Protein AF-T5ALT8-F1 (afdb_monomer)

Secondary structure (DSSP, 8-state):
-HHHHHHHHHHHHHHT--SSHHHHHHHHHHHHHHH--HHHHHHGGGGGGS-HHHHHHIIIIIHHHHHHHHHHS--GGG--HHHHTTS-HHHHHHHHT-PPPPPHHHHHHHHHHHHHHHHHHHHHHHHHHS--

Solvent-accessible surface area (backbone atoms only — not comparable to full-atom values): 7404 Å² total; per-residue (Å²): 113,64,68,61,64,72,43,47,65,55,49,31,66,72,44,62,45,54,98,43,76,70,31,47,35,36,47,26,42,23,49,19,44,41,68,64,46,64,69,32,51,60,51,34,60,56,50,80,73,51,53,75,67,57,39,50,46,37,66,74,48,36,46,59,49,14,44,55,32,17,67,65,20,58,60,71,86,77,58,64,62,84,81,45,73,87,53,63,65,68,60,52,25,63,77,34,48,46,75,69,66,84,53,65,67,58,51,54,49,50,55,51,52,53,49,50,54,52,56,53,48,53,53,50,54,54,55,56,62,76,77,110

pLDDT: mean 88.29, std 7.54, range [50.91, 95.44]

Sequence (132 aa):
MQRYRESHDFFHALTGLPVVREGEVALKAFEFANTLIPMTGLSMLAVTTLKPQERRRFWSIYLPWALRNGARGRDVINVFWEEQLERDVDDLRAELGIERPPDLRDIRKREREERKRRDEGKRRDEAGTQVA

Organism: Ophiocordyceps sinensis (strain Co18 / CGMCC 3.14243) (NCBI:txid911162)

InterPro domains:
  IPR007715 Ubiquinone biosynthesis protein Coq4 [PF05019] (1-102)
  IPR007715 Ubiquinone biosynthesis protein Coq4 [PTHR12922] (1-107)

Foldseek 3Di:
DVLCVVCLVVLCVLQVQDPDLLSLLLSLLLLCLQPVDVVSVVSNVCLVVDDPVSNVCCVPFRNVLSNVLNPPFHRSSPDPVVVCVPPDSVVVCVVRVHDHTPNPVVVVVVVVVVVVVVVVVVVVVVVVVVVD

Structure (mmCIF, N/CA/C/O backbone):
data_AF-T5ALT8-F1
#
_entry.id   AF-T5ALT8-F1
#
loop_
_atom_site.group_PDB
_atom_site.id
_atom_site.type_symbol
_atom_site.label_atom_id
_atom_site.label_alt_id
_atom_site.label_comp_id
_atom_site.label_asym_id
_atom_site.label_entity_id
_atom_site.label_seq_id
_atom_site.pdbx_PDB_ins_code
_atom_site.Cartn_x
_atom_site.Cartn_y
_atom_site.Cartn_z
_atom_site.occupancy
_atom_site.B_iso_or_equiv
_atom_site.auth_seq_id
_atom_site.auth_comp_id
_atom_site.auth_asym_id
_atom_site.auth_atom_id
_atom_site.pdbx_PDB_model_num
ATOM 1 N N . MET A 1 1 ? 16.760 8.121 -4.418 1.00 65.12 1 MET A N 1
ATOM 2 C CA . MET A 1 1 ? 15.674 8.544 -3.497 1.00 65.12 1 MET A CA 1
ATOM 3 C C . MET A 1 1 ? 14.655 9.499 -4.113 1.00 65.12 1 MET A C 1
ATOM 5 O O . MET A 1 1 ? 13.535 9.511 -3.627 1.00 65.12 1 MET A O 1
ATOM 9 N N . GLN A 1 2 ? 14.994 10.319 -5.116 1.00 83.19 2 GLN A N 1
ATOM 10 C CA . GLN A 1 2 ? 14.024 11.229 -5.747 1.00 83.19 2 GLN A CA 1
ATOM 11 C C . GLN A 1 2 ? 12.896 10.471 -6.467 1.00 83.19 2 GLN A C 1
ATOM 13 O O . GLN A 1 2 ? 11.754 10.593 -6.048 1.00 83.19 2 GLN A O 1
ATOM 18 N N . ARG A 1 3 ? 13.238 9.555 -7.386 1.00 84.06 3 ARG A N 1
ATOM 19 C CA . ARG A 1 3 ? 12.265 8.699 -8.093 1.00 84.06 3 ARG A CA 1
ATOM 20 C C . ARG A 1 3 ? 11.290 7.979 -7.159 1.00 84.06 3 ARG A C 1
ATOM 22 O O . ARG A 1 3 ? 10.092 8.024 -7.376 1.00 84.06 3 ARG A O 1
ATOM 29 N N . TYR A 1 4 ? 11.794 7.361 -6.088 1.00 83.12 4 TYR A N 1
ATOM 30 C CA . TYR A 1 4 ? 10.951 6.707 -5.080 1.00 83.12 4 TYR A CA 1
ATOM 31 C C . TYR A 1 4 ? 9.961 7.683 -4.420 1.00 83.12 4 TYR A C 1
ATOM 33 O O . TYR A 1 4 ? 8.792 7.353 -4.277 1.00 83.12 4 TYR A O 1
ATOM 41 N N . ARG A 1 5 ? 10.413 8.889 -4.048 1.00 83.19 5 ARG A N 1
ATOM 42 C CA . ARG A 1 5 ? 9.547 9.914 -3.443 1.00 83.19 5 ARG A CA 1
ATOM 43 C C . ARG A 1 5 ? 8.485 10.417 -4.417 1.00 83.19 5 ARG A C 1
ATOM 45 O O . ARG A 1 5 ? 7.345 10.567 -4.014 1.00 83.19 5 ARG A O 1
ATOM 52 N N . GLU A 1 6 ? 8.855 10.634 -5.674 1.00 87.12 6 GLU A N 1
ATOM 53 C CA . GLU A 1 6 ? 7.938 11.080 -6.731 1.00 87.12 6 GLU A CA 1
ATOM 54 C C . GLU A 1 6 ? 6.959 9.973 -7.151 1.00 87.12 6 GLU A C 1
ATOM 56 O O . GLU A 1 6 ? 5.831 10.262 -7.529 1.00 87.12 6 GLU A O 1
ATOM 61 N N . SER A 1 7 ? 7.364 8.702 -7.043 1.00 89.12 7 SER A N 1
ATOM 62 C CA . SER A 1 7 ? 6.529 7.557 -7.434 1.00 89.12 7 SER A CA 1
ATOM 63 C C . SER A 1 7 ? 5.612 7.040 -6.326 1.00 89.12 7 SER A C 1
ATOM 65 O O . SER A 1 7 ? 4.711 6.251 -6.595 1.00 89.12 7 SER A O 1
ATOM 67 N N . HIS A 1 8 ? 5.833 7.463 -5.080 1.00 88.94 8 HIS A N 1
ATOM 68 C CA . HIS A 1 8 ? 5.107 6.954 -3.917 1.00 88.94 8 HIS A CA 1
ATOM 69 C C . HIS A 1 8 ? 3.586 7.125 -4.051 1.00 88.94 8 HIS A C 1
ATOM 71 O O . HIS A 1 8 ? 2.826 6.185 -3.809 1.00 88.94 8 HIS A O 1
ATOM 77 N N . ASP A 1 9 ? 3.148 8.292 -4.524 1.00 90.12 9 ASP A N 1
ATOM 78 C CA . ASP A 1 9 ? 1.727 8.588 -4.718 1.00 90.12 9 ASP A CA 1
ATOM 79 C C . ASP A 1 9 ? 1.102 7.710 -5.817 1.00 90.12 9 ASP A C 1
ATOM 81 O O . ASP A 1 9 ? -0.055 7.294 -5.705 1.00 90.12 9 ASP A O 1
ATOM 85 N N . PHE A 1 10 ? 1.874 7.324 -6.840 1.00 92.88 10 PHE A N 1
ATOM 86 C CA . PHE A 1 10 ? 1.408 6.363 -7.842 1.00 92.88 10 PHE A CA 1
ATOM 87 C C . PHE A 1 10 ? 1.206 4.972 -7.246 1.00 92.88 10 PHE A C 1
ATOM 89 O O . PHE A 1 10 ? 0.277 4.269 -7.642 1.00 92.88 10 PHE A O 1
ATOM 96 N N . PHE A 1 11 ? 1.995 4.574 -6.247 1.00 93.06 11 PHE A N 1
ATOM 97 C CA . PHE A 1 11 ? 1.791 3.286 -5.585 1.00 93.06 11 PHE A CA 1
ATOM 98 C C . PHE A 1 11 ? 0.491 3.263 -4.771 1.00 93.06 11 PHE A C 1
ATOM 100 O O . PHE A 1 11 ? -0.178 2.227 -4.722 1.00 93.06 11 PHE A O 1
ATOM 107 N N . HIS A 1 12 ? 0.073 4.395 -4.195 1.00 93.38 12 HIS A N 1
ATOM 108 C CA . HIS A 1 12 ? -1.260 4.520 -3.599 1.00 93.38 12 HIS A CA 1
ATOM 109 C C . HIS A 1 12 ? -2.367 4.312 -4.638 1.00 93.38 12 HIS A C 1
ATOM 111 O O . HIS A 1 12 ? -3.299 3.546 -4.389 1.00 93.38 12 HIS A O 1
ATOM 117 N N . ALA A 1 13 ? -2.255 4.929 -5.817 1.00 92.06 13 ALA A N 1
ATOM 118 C CA . ALA A 1 13 ? -3.227 4.753 -6.899 1.00 92.06 13 ALA A CA 1
ATOM 119 C C . ALA A 1 13 ? -3.250 3.306 -7.432 1.00 92.06 13 ALA A C 1
ATOM 121 O O . ALA A 1 13 ? -4.316 2.708 -7.615 1.00 92.06 13 ALA A O 1
ATOM 122 N N . LEU A 1 14 ? -2.072 2.707 -7.607 1.00 93.00 14 LEU A N 1
ATOM 123 C CA . LEU A 1 14 ? -1.908 1.332 -8.065 1.00 93.00 14 LEU A CA 1
ATOM 124 C C . LEU A 1 14 ? -2.516 0.339 -7.075 1.00 93.00 14 LEU A C 1
ATOM 126 O O . LEU A 1 14 ? -3.288 -0.528 -7.466 1.00 93.00 14 LEU A O 1
ATOM 130 N N . THR A 1 15 ? -2.221 0.471 -5.786 1.00 92.44 15 THR A N 1
ATOM 131 C CA . THR A 1 15 ? -2.691 -0.475 -4.762 1.00 92.44 15 THR A CA 1
ATOM 132 C C . THR A 1 15 ? -4.107 -0.172 -4.275 1.00 92.44 15 THR A C 1
ATOM 134 O O . THR A 1 15 ? -4.759 -1.046 -3.715 1.00 92.44 15 THR A O 1
ATOM 137 N N . GLY A 1 16 ? -4.610 1.047 -4.486 1.00 90.94 16 GLY A N 1
ATOM 138 C CA . GLY A 1 16 ? -5.894 1.507 -3.955 1.00 90.94 16 GLY A CA 1
ATOM 139 C C . GLY A 1 16 ? -5.878 1.783 -2.447 1.00 90.94 16 GLY A C 1
ATOM 140 O O . GLY A 1 16 ? -6.934 1.995 -1.849 1.00 90.94 16 GLY A O 1
ATOM 141 N N . LEU A 1 17 ? -4.705 1.777 -1.805 1.00 92.44 17 LEU A N 1
ATOM 142 C CA . LEU A 1 17 ? -4.589 2.057 -0.377 1.00 92.44 17 LEU A CA 1
ATOM 143 C C . LEU A 1 17 ? -4.767 3.564 -0.107 1.00 92.44 17 LEU A C 1
ATOM 145 O O . LEU A 1 17 ? -4.072 4.379 -0.710 1.00 92.44 17 LEU A O 1
ATOM 149 N N . PRO A 1 18 ? -5.650 3.974 0.821 1.00 89.75 18 PRO A N 1
ATOM 150 C CA . PRO A 1 18 ? -5.829 5.379 1.171 1.00 89.75 18 PRO A CA 1
ATOM 151 C C . PRO A 1 18 ? -4.626 5.974 1.918 1.00 89.75 18 PRO A C 1
ATOM 153 O O . PRO A 1 18 ? -3.994 5.301 2.731 1.00 89.75 18 PRO A O 1
ATOM 156 N N . VAL A 1 19 ? -4.424 7.282 1.740 1.00 89.81 19 VAL A N 1
ATOM 157 C CA . VAL A 1 19 ? -3.430 8.128 2.435 1.00 89.81 19 VAL A CA 1
ATOM 158 C C . VAL A 1 19 ? -3.878 8.420 3.880 1.00 89.81 19 VAL A C 1
ATOM 160 O O . VAL A 1 19 ? -4.217 9.534 4.273 1.00 89.81 19 VAL A O 1
ATOM 163 N N . VAL A 1 20 ? -4.005 7.362 4.679 1.00 90.38 20 VAL A N 1
ATOM 164 C CA . VAL A 1 20 ? -4.275 7.398 6.126 1.00 90.38 20 VAL A CA 1
ATOM 165 C C . VAL A 1 20 ? -3.263 6.497 6.813 1.00 90.38 20 VAL A C 1
ATOM 167 O O . VAL A 1 20 ? -2.792 5.552 6.196 1.00 90.38 20 VAL A O 1
ATOM 170 N N . ARG A 1 21 ? -2.985 6.696 8.109 1.00 89.94 21 ARG A N 1
ATOM 171 C CA . ARG A 1 21 ? -1.935 5.934 8.820 1.00 89.94 21 ARG A CA 1
ATOM 172 C C . ARG A 1 21 ? -1.955 4.421 8.579 1.00 89.94 21 ARG A C 1
ATOM 174 O O . ARG A 1 21 ? -0.908 3.825 8.392 1.00 89.94 21 ARG A O 1
ATOM 181 N N . GLU A 1 22 ? -3.128 3.795 8.596 1.00 91.19 22 GLU A N 1
ATOM 182 C CA . GLU A 1 22 ? -3.248 2.355 8.337 1.00 91.19 22 GLU A CA 1
ATOM 183 C C . GLU A 1 22 ? -2.855 1.979 6.897 1.00 91.19 22 GLU A C 1
ATOM 185 O O . GLU A 1 22 ? -2.139 1.001 6.699 1.00 91.19 22 GLU A O 1
ATOM 190 N N . GLY A 1 23 ? -3.281 2.772 5.910 1.00 92.31 23 GLY A N 1
ATOM 191 C CA . GLY A 1 23 ? -2.943 2.570 4.501 1.00 92.31 23 GLY A CA 1
ATOM 192 C C . GLY A 1 23 ? -1.483 2.897 4.188 1.00 92.31 23 GLY A C 1
ATOM 193 O O . GLY A 1 23 ? -0.855 2.154 3.449 1.00 92.31 23 GLY A O 1
ATOM 194 N N . GLU A 1 24 ? -0.917 3.921 4.827 1.00 94.25 24 GLU A N 1
ATOM 195 C CA . GLU A 1 24 ? 0.513 4.254 4.775 1.00 94.25 24 GLU A CA 1
ATOM 196 C C . GLU A 1 24 ? 1.376 3.082 5.242 1.00 94.25 24 GLU A C 1
ATOM 198 O O . GLU A 1 24 ? 2.277 2.635 4.541 1.00 94.25 24 GLU A O 1
ATOM 203 N N . VAL A 1 25 ? 1.072 2.524 6.418 1.00 94.25 25 VAL A N 1
ATOM 204 C CA . VAL A 1 25 ? 1.835 1.398 6.974 1.00 94.25 25 VAL A CA 1
ATOM 205 C C . VAL A 1 25 ? 1.684 0.147 6.099 1.00 94.25 25 VAL A C 1
ATOM 207 O O . VAL A 1 25 ? 2.661 -0.573 5.889 1.00 94.25 25 VAL A O 1
ATOM 210 N N . ALA A 1 26 ? 0.490 -0.098 5.549 1.00 94.62 26 ALA A N 1
ATOM 211 C CA . ALA A 1 26 ? 0.258 -1.171 4.581 1.00 94.62 26 ALA A CA 1
ATOM 212 C C . ALA A 1 26 ? 1.055 -0.968 3.282 1.00 94.62 26 ALA A C 1
ATOM 214 O O . ALA A 1 26 ? 1.659 -1.920 2.784 1.00 94.62 26 ALA A O 1
ATOM 215 N N . LEU A 1 27 ? 1.113 0.261 2.764 1.00 94.94 27 LEU A N 1
ATOM 216 C CA . LEU A 1 27 ? 1.867 0.570 1.556 1.00 94.94 27 LEU A CA 1
ATOM 217 C C . LEU A 1 27 ? 3.370 0.416 1.793 1.00 94.94 27 LEU A C 1
ATOM 219 O O . LEU A 1 27 ? 4.038 -0.216 0.985 1.00 94.94 27 LEU A O 1
ATOM 223 N N . LYS A 1 28 ? 3.897 0.880 2.933 1.00 94.94 28 LYS A N 1
ATOM 224 C CA . LYS A 1 28 ? 5.311 0.683 3.308 1.00 94.94 28 LYS A CA 1
ATOM 225 C C . LYS A 1 28 ? 5.691 -0.795 3.365 1.00 94.94 28 LYS A C 1
ATOM 227 O O . LYS A 1 28 ? 6.788 -1.154 2.950 1.00 94.94 28 LYS A O 1
ATOM 232 N N . ALA A 1 29 ? 4.785 -1.656 3.835 1.00 94.94 29 ALA A N 1
ATOM 233 C CA . ALA A 1 29 ? 5.000 -3.100 3.822 1.00 94.94 29 ALA A CA 1
ATOM 234 C C . ALA A 1 29 ? 5.095 -3.658 2.393 1.00 94.94 29 ALA A C 1
ATOM 236 O O . ALA A 1 29 ? 5.958 -4.491 2.122 1.00 94.94 29 ALA A O 1
ATOM 237 N N . PHE A 1 30 ? 4.243 -3.185 1.478 1.00 95.44 30 PHE A N 1
ATOM 238 C CA . PHE A 1 30 ? 4.294 -3.567 0.064 1.00 95.44 30 PHE A CA 1
ATOM 239 C C . PHE A 1 30 ? 5.574 -3.057 -0.612 1.00 95.44 30 PHE A C 1
ATOM 241 O O . PHE A 1 30 ? 6.273 -3.826 -1.265 1.00 95.44 30 PHE A O 1
ATOM 248 N N . GLU A 1 31 ? 5.923 -1.787 -0.398 1.00 93.56 31 GLU A N 1
ATOM 249 C CA . GLU A 1 31 ? 7.143 -1.175 -0.929 1.00 93.56 31 GLU A CA 1
ATOM 250 C C . GLU A 1 31 ? 8.391 -1.914 -0.449 1.00 93.56 31 GLU A C 1
ATOM 252 O O . GLU A 1 31 ? 9.289 -2.178 -1.247 1.00 93.56 31 GLU A O 1
ATOM 257 N N . PHE A 1 32 ? 8.443 -2.284 0.833 1.00 94.38 32 PHE A N 1
ATOM 258 C CA . PHE A 1 32 ? 9.544 -3.070 1.374 1.00 94.38 32 PHE A CA 1
ATOM 259 C C . PHE A 1 32 ? 9.601 -4.456 0.736 1.00 94.38 32 PHE A C 1
ATOM 261 O O . PHE A 1 32 ? 10.670 -4.882 0.314 1.00 94.38 32 PHE A O 1
ATOM 268 N N . ALA A 1 33 ? 8.461 -5.136 0.614 1.00 94.12 33 ALA A N 1
ATOM 269 C CA . ALA A 1 33 ? 8.396 -6.460 0.006 1.00 94.12 33 ALA A CA 1
ATOM 270 C C . ALA A 1 33 ? 8.807 -6.463 -1.477 1.00 94.12 33 ALA A C 1
ATOM 272 O O . ALA A 1 33 ? 9.374 -7.450 -1.931 1.00 94.12 33 ALA A O 1
ATOM 273 N N . ASN A 1 34 ? 8.536 -5.381 -2.214 1.00 93.19 34 ASN A N 1
ATOM 274 C CA . ASN A 1 34 ? 8.853 -5.273 -3.638 1.00 93.19 34 ASN A CA 1
ATOM 275 C C . ASN A 1 34 ? 10.261 -4.725 -3.913 1.00 93.19 34 ASN A C 1
ATOM 277 O O . ASN A 1 34 ? 10.947 -5.203 -4.801 1.00 93.19 34 ASN A O 1
ATOM 281 N N . THR A 1 35 ? 10.712 -3.724 -3.152 1.00 89.81 35 THR A N 1
ATOM 282 C CA . THR A 1 35 ? 11.960 -2.990 -3.449 1.00 89.81 35 THR A CA 1
ATOM 283 C C . THR A 1 35 ? 13.097 -3.271 -2.470 1.00 89.81 35 THR A C 1
ATOM 285 O O . THR A 1 35 ? 14.236 -2.890 -2.730 1.00 89.81 35 THR A O 1
ATOM 288 N N . LEU A 1 36 ? 12.796 -3.878 -1.315 1.00 90.25 36 LEU A N 1
ATOM 289 C CA . LEU A 1 36 ? 13.728 -4.136 -0.209 1.00 90.25 36 LEU A CA 1
ATOM 290 C C . LEU A 1 36 ? 14.460 -2.886 0.318 1.00 90.25 36 LEU A C 1
ATOM 292 O O . LEU A 1 36 ? 15.466 -2.996 1.020 1.00 90.25 36 LEU A O 1
ATOM 296 N N . ILE A 1 37 ? 13.949 -1.680 0.038 1.00 90.31 37 ILE A N 1
ATOM 297 C CA . ILE A 1 37 ? 14.556 -0.428 0.502 1.00 90.31 37 ILE A CA 1
ATOM 298 C C . ILE A 1 37 ? 14.445 -0.345 2.036 1.00 90.31 37 ILE A C 1
ATOM 300 O O . ILE A 1 37 ? 13.327 -0.249 2.555 1.00 90.31 37 ILE A O 1
ATOM 304 N N . PRO A 1 38 ? 15.562 -0.265 2.790 1.00 88.75 38 PRO A N 1
ATOM 305 C CA . PRO A 1 38 ? 15.543 -0.374 4.255 1.00 88.75 38 PRO A CA 1
ATOM 306 C C . PRO A 1 38 ? 14.646 0.643 4.974 1.00 88.75 38 PRO A C 1
ATOM 308 O O . PRO A 1 38 ? 14.020 0.325 5.982 1.00 88.75 38 PRO A O 1
ATOM 311 N N . MET A 1 39 ? 14.539 1.866 4.446 1.00 91.75 39 MET A N 1
ATOM 312 C CA . MET A 1 39 ? 13.715 2.928 5.038 1.00 91.75 39 MET A CA 1
ATOM 313 C C . MET A 1 39 ? 12.224 2.561 5.072 1.00 91.75 39 MET A C 1
ATOM 315 O O . MET A 1 39 ? 11.528 2.869 6.042 1.00 91.75 39 MET A O 1
ATOM 319 N N . THR A 1 40 ? 11.739 1.859 4.047 1.00 89.69 40 THR A N 1
ATOM 320 C CA . THR A 1 40 ? 10.339 1.418 3.980 1.00 89.69 40 THR A CA 1
ATOM 321 C C . THR A 1 40 ? 10.049 0.356 5.040 1.00 89.69 40 THR A C 1
ATOM 323 O O . THR A 1 40 ? 9.059 0.474 5.759 1.00 89.69 40 THR A O 1
ATOM 326 N N . GLY A 1 41 ? 10.984 -0.577 5.254 1.00 89.62 41 GLY A N 1
ATOM 327 C CA . GLY A 1 41 ? 10.920 -1.560 6.337 1.00 89.62 41 GLY A CA 1
ATOM 328 C C . GLY A 1 41 ? 10.939 -0.915 7.726 1.00 89.62 41 GLY A C 1
ATOM 329 O O . GLY A 1 41 ? 10.097 -1.227 8.564 1.00 89.62 41 GLY A O 1
ATOM 330 N N . LEU A 1 42 ? 11.828 0.056 7.966 1.00 91.62 42 LEU A N 1
ATOM 331 C CA . LEU A 1 42 ? 11.856 0.803 9.233 1.00 91.62 42 LEU A CA 1
ATOM 332 C C . LEU A 1 42 ? 10.547 1.564 9.486 1.00 91.62 42 LEU A C 1
ATOM 334 O O . LEU A 1 42 ? 10.068 1.620 10.618 1.00 91.62 42 LEU A O 1
ATOM 338 N N . SER A 1 43 ? 9.927 2.098 8.433 1.00 90.81 43 SER A N 1
ATOM 339 C CA . SER A 1 43 ? 8.647 2.808 8.528 1.00 90.81 43 SER A CA 1
ATOM 340 C C . SER A 1 43 ? 7.491 1.897 8.960 1.00 90.81 43 SER A C 1
ATOM 342 O O . SER A 1 43 ? 6.537 2.376 9.574 1.00 90.81 43 SER A O 1
ATOM 344 N N . MET A 1 44 ? 7.579 0.579 8.733 1.00 92.25 44 MET A N 1
ATOM 345 C CA . MET A 1 44 ? 6.569 -0.379 9.206 1.00 92.25 44 MET A CA 1
ATOM 346 C C . MET A 1 44 ? 6.458 -0.417 10.736 1.00 92.25 44 MET A C 1
ATOM 348 O O . MET A 1 44 ? 5.403 -0.779 11.256 1.00 92.25 44 MET A O 1
ATOM 352 N N . LEU A 1 45 ? 7.486 0.016 11.480 1.00 91.75 45 LEU A N 1
ATOM 353 C CA . LEU A 1 45 ? 7.422 0.132 12.943 1.00 91.75 45 LEU A CA 1
ATOM 354 C C . LEU A 1 45 ? 6.292 1.062 13.410 1.00 91.75 45 LEU A C 1
ATOM 356 O O . LEU A 1 45 ? 5.791 0.901 14.526 1.00 91.75 45 LEU A O 1
ATOM 360 N N . ALA A 1 46 ? 5.807 1.963 12.549 1.00 91.81 46 ALA A N 1
ATOM 361 C CA . ALA A 1 46 ? 4.630 2.784 12.816 1.00 91.81 46 ALA A CA 1
ATOM 362 C C . ALA A 1 46 ? 3.344 1.963 13.048 1.00 91.81 46 ALA A C 1
ATOM 364 O O . ALA A 1 46 ? 2.397 2.492 13.637 1.00 91.81 46 ALA A O 1
ATOM 365 N N . VAL A 1 47 ? 3.315 0.660 12.719 1.00 91.62 47 VAL A N 1
ATOM 366 C CA . VAL A 1 47 ? 2.244 -0.270 13.127 1.00 91.62 47 VAL A CA 1
ATOM 367 C C . VAL A 1 47 ? 2.011 -0.244 14.645 1.00 91.62 47 VAL A C 1
ATOM 369 O O . VAL A 1 47 ? 0.877 -0.350 15.112 1.00 91.62 47 VAL A O 1
ATOM 372 N N . THR A 1 48 ? 3.067 -0.010 15.432 1.00 91.00 48 THR A N 1
ATOM 373 C CA . THR A 1 48 ? 3.013 0.105 16.900 1.00 91.00 48 THR A CA 1
ATOM 374 C C . THR A 1 48 ? 2.293 1.359 17.393 1.00 91.00 48 THR A C 1
ATOM 376 O O . THR A 1 48 ? 2.029 1.475 18.588 1.00 91.00 48 THR A O 1
ATOM 379 N N . THR A 1 49 ? 1.924 2.276 16.497 1.00 90.94 49 THR A N 1
ATOM 380 C CA . THR A 1 49 ? 1.168 3.498 16.810 1.00 90.94 49 THR A CA 1
ATOM 381 C C . THR A 1 49 ? -0.304 3.416 16.391 1.00 90.94 49 THR A C 1
ATOM 383 O O . THR A 1 49 ? -1.099 4.277 16.764 1.00 90.94 49 THR A O 1
ATOM 386 N N . LEU A 1 50 ? -0.697 2.370 15.651 1.00 91.44 50 LEU A N 1
ATOM 387 C CA . LEU A 1 50 ? -2.072 2.166 15.182 1.00 91.44 50 LEU A CA 1
ATOM 388 C C . LEU A 1 50 ? -3.012 1.751 16.323 1.00 91.44 50 LEU A C 1
ATOM 390 O O . LEU A 1 50 ? -2.564 1.238 17.354 1.00 91.44 50 LEU A O 1
ATOM 394 N N . LYS A 1 51 ? -4.327 1.912 16.140 1.00 91.25 51 LYS A N 1
ATOM 395 C CA . LYS A 1 51 ? -5.327 1.396 17.091 1.00 91.25 51 LYS A CA 1
ATOM 396 C C . LYS A 1 51 ? -5.322 -0.141 17.104 1.00 91.25 51 LYS A C 1
ATOM 398 O O . LYS A 1 51 ? -4.994 -0.751 16.089 1.00 91.25 51 LYS A O 1
ATOM 403 N N . PRO A 1 52 ? -5.755 -0.805 18.194 1.00 90.88 52 PRO A N 1
ATOM 404 C CA . PRO A 1 52 ? -5.762 -2.271 18.266 1.00 90.88 52 PRO A CA 1
ATOM 405 C C . PRO A 1 52 ? -6.502 -2.963 17.109 1.00 90.88 52 PRO A C 1
ATOM 407 O O . PRO A 1 52 ? -6.045 -3.993 16.623 1.00 90.88 52 PRO A O 1
ATOM 410 N N . GLN A 1 53 ? -7.614 -2.388 16.637 1.00 89.06 53 GLN A N 1
ATOM 411 C CA . GLN A 1 53 ? -8.369 -2.906 15.487 1.00 89.06 53 GLN A CA 1
ATOM 412 C C . GLN A 1 53 ? -7.586 -2.773 14.170 1.00 89.06 53 GLN A C 1
ATOM 414 O O . GLN A 1 53 ? -7.466 -3.744 13.429 1.00 89.06 53 GLN A O 1
ATOM 419 N N . GLU A 1 54 ? -6.988 -1.605 13.923 1.00 90.94 54 GLU A N 1
ATOM 420 C CA . GLU A 1 54 ? -6.150 -1.334 12.744 1.00 90.94 54 GLU A CA 1
ATOM 421 C C . GLU A 1 54 ? -4.917 -2.253 12.722 1.00 90.94 54 GLU A C 1
ATOM 423 O O . GLU A 1 54 ? -4.590 -2.827 11.688 1.00 90.94 54 GLU A O 1
ATOM 428 N N . ARG A 1 55 ? -4.274 -2.486 13.878 1.00 92.44 55 ARG A N 1
ATOM 429 C CA . ARG A 1 55 ? -3.162 -3.448 13.992 1.00 92.44 55 ARG A CA 1
ATOM 430 C C . ARG A 1 55 ? -3.589 -4.858 13.622 1.00 92.44 55 ARG A C 1
ATOM 432 O O . ARG A 1 55 ? -2.869 -5.528 12.892 1.00 92.44 55 ARG A O 1
ATOM 439 N N . ARG A 1 56 ? -4.741 -5.322 14.120 1.00 92.31 56 ARG A N 1
ATOM 440 C CA . ARG A 1 56 ? -5.249 -6.661 13.784 1.00 92.31 56 ARG A CA 1
ATOM 441 C C . ARG A 1 56 ? -5.424 -6.808 12.277 1.00 92.31 56 ARG A C 1
ATOM 443 O O . ARG A 1 56 ? -4.898 -7.766 11.728 1.00 92.31 56 ARG A O 1
ATOM 450 N N . ARG A 1 57 ? -6.065 -5.834 11.619 1.00 92.56 57 ARG A N 1
ATOM 451 C CA . ARG A 1 57 ? -6.233 -5.832 10.156 1.00 92.56 57 ARG A CA 1
ATOM 452 C C . ARG A 1 57 ? -4.908 -5.773 9.413 1.00 92.56 57 ARG A C 1
ATOM 454 O O . ARG A 1 57 ? -4.743 -6.473 8.420 1.00 92.56 57 ARG A O 1
ATOM 461 N N . PHE A 1 58 ? -3.951 -4.987 9.901 1.00 93.81 58 PHE A N 1
ATOM 462 C CA . PHE A 1 58 ? -2.611 -4.965 9.330 1.00 93.81 58 PHE A CA 1
ATOM 463 C C . PHE A 1 58 ? -1.984 -6.363 9.314 1.00 93.81 58 PHE A C 1
ATOM 465 O O . PHE A 1 58 ? -1.585 -6.832 8.255 1.00 93.81 58 PHE A O 1
ATOM 472 N N . TRP A 1 59 ? -1.962 -7.061 10.450 1.00 94.06 59 TRP A N 1
ATOM 473 C CA . TRP A 1 59 ? -1.349 -8.389 10.537 1.00 94.06 59 TRP A CA 1
ATOM 474 C C . TRP A 1 59 ? -2.143 -9.486 9.818 1.00 94.06 59 TRP A C 1
ATOM 476 O O . TRP A 1 59 ? -1.534 -10.399 9.268 1.00 94.06 59 TRP A O 1
ATOM 486 N N . SER A 1 60 ? -3.478 -9.420 9.810 1.00 92.75 60 SER A N 1
ATOM 487 C CA . SER A 1 60 ? -4.315 -10.476 9.227 1.00 92.75 60 SER A CA 1
ATOM 488 C C . SER A 1 60 ? -4.607 -10.300 7.737 1.00 92.75 60 SER A C 1
ATOM 490 O O . SER A 1 60 ? -4.868 -11.291 7.062 1.00 92.75 60 SER A O 1
ATOM 492 N N . ILE A 1 61 ? -4.594 -9.066 7.224 1.00 93.44 61 ILE A N 1
ATOM 493 C CA . ILE A 1 61 ? -4.990 -8.741 5.846 1.00 93.44 61 ILE A CA 1
ATOM 494 C C . ILE A 1 61 ? -3.824 -8.098 5.097 1.00 93.44 61 ILE A C 1
ATOM 496 O O . ILE A 1 61 ? -3.340 -8.659 4.115 1.00 93.44 61 ILE A O 1
ATOM 500 N N . TYR A 1 62 ? -3.362 -6.930 5.554 1.00 94.12 62 TYR A N 1
ATOM 501 C CA . TYR A 1 62 ? -2.475 -6.090 4.745 1.00 94.12 62 TYR A CA 1
ATOM 502 C C . TYR A 1 62 ? -1.051 -6.624 4.647 1.00 94.12 62 TYR A C 1
ATOM 504 O O . TYR A 1 62 ? -0.475 -6.567 3.570 1.00 94.12 62 TYR A O 1
ATOM 512 N N . LEU A 1 63 ? -0.482 -7.176 5.717 1.00 94.38 63 LEU A N 1
ATOM 513 C CA . LEU A 1 63 ? 0.873 -7.715 5.683 1.00 94.38 63 LEU A CA 1
ATOM 514 C C . LEU A 1 63 ? 0.975 -8.975 4.802 1.00 94.38 63 LEU A C 1
ATOM 516 O O . LEU A 1 63 ? 1.839 -8.991 3.926 1.00 94.38 63 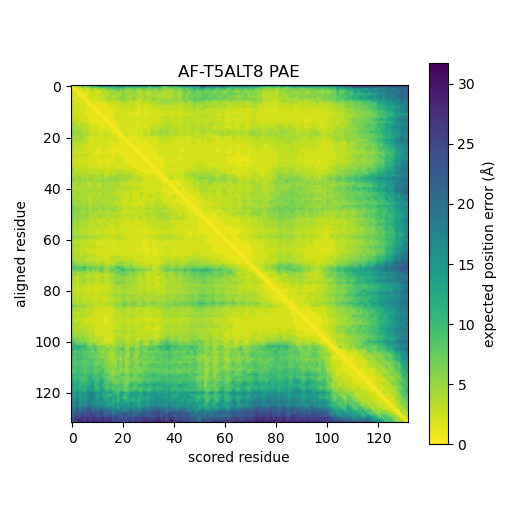LEU A O 1
ATOM 520 N N . PRO A 1 64 ? 0.107 -10.001 4.936 1.00 94.69 64 PRO A N 1
ATOM 521 C CA . PRO A 1 64 ? 0.117 -11.139 4.015 1.00 94.69 64 PRO A CA 1
ATOM 522 C C . PRO A 1 64 ? -0.099 -10.722 2.556 1.00 94.69 64 PRO A C 1
ATOM 524 O O . PRO A 1 64 ? 0.577 -11.231 1.662 1.00 94.69 64 PRO A O 1
ATOM 527 N N . TRP A 1 65 ? -1.007 -9.769 2.315 1.00 95.00 65 TRP A N 1
ATOM 528 C CA . TRP A 1 65 ? -1.233 -9.203 0.986 1.00 95.00 65 TRP A CA 1
ATOM 529 C C . TRP A 1 65 ? 0.019 -8.500 0.446 1.00 95.00 65 TRP A C 1
ATOM 531 O O . TRP A 1 65 ? 0.419 -8.767 -0.686 1.00 95.00 65 TRP A O 1
ATOM 541 N N . ALA A 1 66 ? 0.656 -7.655 1.257 1.00 94.69 66 ALA A N 1
ATOM 542 C CA . ALA A 1 66 ? 1.838 -6.889 0.885 1.00 94.69 66 ALA A CA 1
ATOM 543 C C . ALA A 1 66 ? 3.011 -7.805 0.539 1.00 94.69 66 ALA A C 1
ATOM 545 O O . ALA A 1 66 ? 3.660 -7.600 -0.480 1.00 94.69 66 ALA A O 1
ATOM 546 N N . LEU A 1 67 ? 3.242 -8.853 1.335 1.00 93.62 67 LEU A N 1
ATOM 547 C CA . LEU A 1 67 ? 4.286 -9.842 1.068 1.00 93.62 67 LEU A CA 1
ATOM 548 C C . LEU A 1 67 ? 4.000 -10.635 -0.210 1.00 93.62 67 LEU A C 1
ATOM 550 O O . LEU A 1 67 ? 4.888 -10.796 -1.043 1.00 93.62 67 LEU A O 1
ATOM 554 N N . ARG A 1 68 ? 2.757 -11.103 -0.398 1.00 92.81 68 ARG A N 1
ATOM 555 C CA . ARG A 1 68 ? 2.359 -11.844 -1.604 1.00 92.81 68 ARG A CA 1
ATOM 556 C C . ARG A 1 68 ? 2.527 -10.996 -2.864 1.00 92.81 68 ARG A C 1
ATOM 558 O O . ARG A 1 68 ? 3.054 -11.502 -3.847 1.00 92.81 68 ARG A O 1
ATOM 565 N N . ASN A 1 69 ? 2.080 -9.743 -2.833 1.00 93.25 69 ASN A N 1
ATOM 566 C CA . ASN A 1 69 ? 2.133 -8.846 -3.987 1.00 93.25 69 ASN A CA 1
ATOM 567 C C . ASN A 1 69 ? 3.532 -8.298 -4.229 1.00 93.25 69 ASN A C 1
ATOM 569 O O . ASN A 1 69 ? 3.962 -8.245 -5.371 1.00 93.25 69 ASN A O 1
ATOM 573 N N . GLY A 1 70 ? 4.267 -7.948 -3.176 1.00 89.44 70 GLY A N 1
ATOM 574 C CA . GLY A 1 70 ? 5.630 -7.455 -3.315 1.00 89.44 70 GLY A CA 1
ATOM 575 C C . GLY A 1 70 ? 6.584 -8.517 -3.854 1.00 89.44 70 GLY A C 1
ATOM 576 O O . GLY A 1 70 ? 7.395 -8.197 -4.712 1.00 89.44 70 GLY A O 1
ATOM 577 N N . ALA A 1 71 ? 6.436 -9.779 -3.426 1.00 88.75 71 ALA A N 1
ATOM 578 C CA . ALA A 1 71 ? 7.304 -10.874 -3.864 1.00 88.75 71 ALA A CA 1
ATOM 579 C C . ALA A 1 71 ? 6.928 -11.481 -5.229 1.00 88.75 71 ALA A C 1
ATOM 581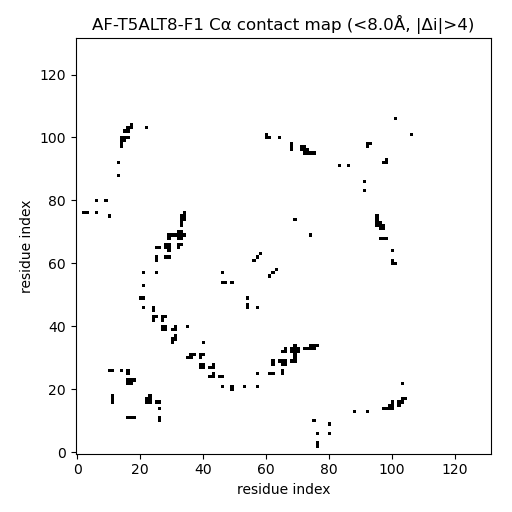 O O . ALA A 1 71 ? 7.784 -12.067 -5.886 1.00 88.75 71 ALA A O 1
ATOM 582 N N . ARG A 1 72 ? 5.649 -11.422 -5.631 1.00 85.81 72 ARG A N 1
ATOM 583 C CA . ARG A 1 72 ? 5.184 -11.959 -6.928 1.00 85.81 72 ARG A CA 1
ATOM 584 C C . ARG A 1 72 ? 5.099 -10.903 -8.021 1.00 85.81 72 ARG A C 1
ATOM 586 O O . ARG A 1 72 ? 5.164 -11.258 -9.195 1.00 85.81 72 ARG A O 1
ATOM 593 N N . GLY A 1 73 ? 4.885 -9.651 -7.638 1.00 84.19 73 GLY A N 1
ATOM 594 C CA . GLY A 1 73 ? 4.748 -8.544 -8.564 1.00 84.19 73 GLY A CA 1
ATOM 595 C C . GLY A 1 73 ? 6.086 -8.137 -9.165 1.00 84.19 73 GLY A C 1
ATOM 596 O O . GLY A 1 73 ? 7.149 -8.397 -8.602 1.00 84.19 73 GLY A O 1
ATOM 597 N N . ARG A 1 74 ? 6.028 -7.474 -10.318 1.00 86.94 74 ARG A N 1
ATOM 598 C CA . ARG A 1 74 ? 7.198 -6.817 -10.910 1.00 86.94 74 ARG A CA 1
ATOM 599 C C . ARG A 1 74 ? 7.629 -5.622 -10.059 1.00 86.94 74 ARG A C 1
ATOM 601 O O . ARG A 1 74 ? 6.819 -5.028 -9.348 1.00 86.94 74 ARG A O 1
ATOM 608 N N . ASP A 1 75 ? 8.897 -5.246 -10.170 1.00 87.00 75 ASP A N 1
ATOM 609 C CA . ASP A 1 75 ? 9.453 -4.099 -9.453 1.00 87.00 75 ASP A CA 1
ATOM 610 C C . ASP A 1 75 ? 8.778 -2.789 -9.888 1.00 87.00 75 ASP A C 1
ATOM 612 O O . ASP A 1 75 ? 9.004 -2.287 -10.993 1.00 87.00 75 ASP A O 1
ATOM 616 N N . VAL A 1 76 ? 7.982 -2.187 -9.000 1.00 88.81 76 VAL A N 1
ATOM 617 C CA . VAL A 1 76 ? 7.203 -0.973 -9.310 1.00 88.81 76 VAL A CA 1
ATOM 618 C C . VAL A 1 76 ? 8.073 0.274 -9.459 1.00 88.81 76 VAL A C 1
ATOM 620 O O . VAL A 1 76 ? 7.651 1.271 -10.044 1.00 88.81 76 VAL A O 1
ATOM 623 N N . ILE A 1 77 ? 9.310 0.233 -8.958 1.00 87.62 77 ILE A N 1
ATOM 624 C CA . ILE A 1 77 ? 10.253 1.351 -9.064 1.00 87.62 77 ILE A CA 1
ATOM 625 C C . ILE A 1 77 ? 10.740 1.576 -10.503 1.00 87.62 77 ILE A C 1
ATOM 627 O O . ILE A 1 77 ? 11.127 2.694 -10.847 1.00 87.62 77 ILE A O 1
ATOM 631 N N . ASN A 1 78 ? 10.682 0.541 -11.347 1.00 88.44 78 ASN A N 1
ATOM 632 C CA . ASN A 1 78 ? 11.150 0.573 -12.734 1.00 88.44 78 ASN A CA 1
ATOM 633 C C . ASN A 1 78 ? 10.061 0.996 -13.732 1.00 88.44 78 ASN A C 1
ATOM 635 O O . ASN A 1 78 ? 10.338 1.120 -14.920 1.00 88.44 78 ASN A O 1
ATOM 639 N N . VAL A 1 79 ? 8.836 1.243 -13.263 1.00 90.25 79 VAL A N 1
ATOM 640 C CA . VAL A 1 79 ? 7.729 1.715 -14.103 1.00 90.25 79 VAL A CA 1
ATOM 641 C C . VAL A 1 79 ? 7.957 3.181 -14.485 1.00 90.25 79 VAL A C 1
ATOM 643 O O . VAL A 1 79 ? 8.337 3.995 -13.638 1.00 90.25 79 VAL A O 1
ATOM 646 N N . PHE A 1 80 ? 7.746 3.508 -15.762 1.00 92.00 80 PHE A N 1
ATOM 647 C CA . PHE A 1 80 ? 7.724 4.877 -16.292 1.00 92.00 80 PHE A CA 1
ATOM 648 C C . PHE A 1 80 ? 6.311 5.441 -16.149 1.00 92.00 80 PHE A C 1
ATOM 650 O O . PHE A 1 80 ? 5.495 5.335 -17.063 1.00 92.00 80 PHE A O 1
ATOM 657 N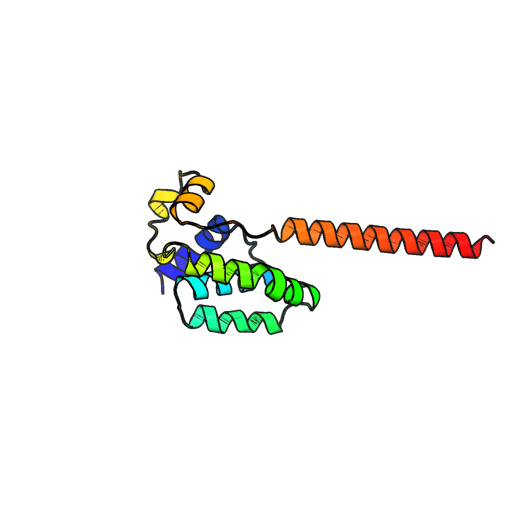 N . TRP A 1 81 ? 5.995 5.946 -14.955 1.00 92.06 81 TRP A N 1
ATOM 658 C CA . TRP A 1 81 ? 4.651 6.380 -14.562 1.00 92.06 81 TRP A CA 1
ATOM 659 C C . TRP A 1 81 ? 4.059 7.446 -15.481 1.00 92.06 81 TRP A C 1
ATOM 661 O O . TRP A 1 81 ? 2.859 7.425 -15.738 1.00 92.06 81 TRP A O 1
ATOM 671 N N . GLU A 1 82 ? 4.901 8.323 -16.014 1.00 90.94 82 GLU A N 1
ATOM 672 C CA . GLU A 1 82 ? 4.559 9.354 -16.986 1.00 90.94 82 GLU A CA 1
ATOM 673 C C . GLU A 1 82 ? 3.934 8.788 -18.272 1.00 90.94 82 GLU A C 1
ATOM 675 O O . GLU A 1 82 ? 3.025 9.399 -18.826 1.00 90.94 82 GLU A O 1
ATOM 680 N N . GLU A 1 83 ? 4.343 7.590 -18.698 1.00 92.19 83 GLU A N 1
ATOM 681 C CA . GLU A 1 83 ? 3.793 6.901 -19.873 1.00 92.19 83 GLU A CA 1
ATOM 682 C C . GLU A 1 83 ? 2.526 6.096 -19.541 1.00 92.19 83 GLU A C 1
ATOM 684 O O . GLU A 1 83 ? 1.822 5.635 -20.437 1.00 92.19 83 GLU A O 1
ATOM 689 N N . GLN A 1 84 ? 2.224 5.901 -18.252 1.00 92.00 84 GLN A N 1
ATOM 690 C CA . GLN A 1 84 ? 1.081 5.100 -17.800 1.00 92.00 84 GLN A CA 1
ATOM 691 C C . GLN A 1 84 ? -0.153 5.940 -17.448 1.00 92.00 84 GLN A C 1
ATOM 693 O O . GLN A 1 84 ? -1.201 5.366 -17.170 1.00 92.00 84 GLN A O 1
ATOM 698 N N . LEU A 1 85 ? -0.053 7.275 -17.441 1.00 90.25 85 LEU A N 1
ATOM 699 C CA . LEU A 1 85 ? -1.104 8.165 -16.921 1.00 90.25 85 LEU A CA 1
ATOM 700 C C . LEU A 1 85 ? -2.452 8.038 -17.647 1.00 90.25 85 LEU A C 1
ATOM 702 O O . LEU A 1 85 ? -3.493 8.235 -17.025 1.00 90.25 85 LEU A O 1
ATOM 706 N N . GLU A 1 86 ? -2.437 7.716 -18.941 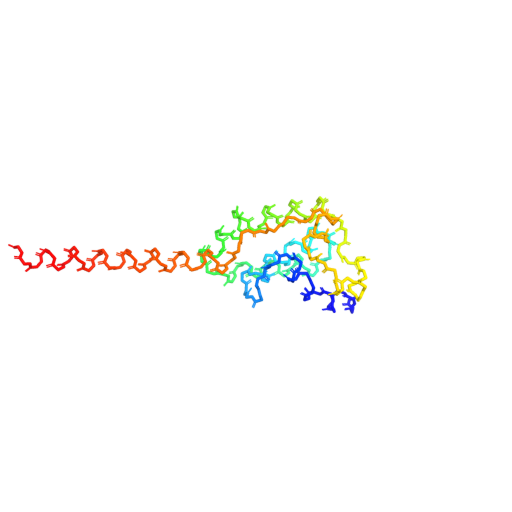1.00 92.94 86 GLU A N 1
ATOM 707 C CA . GLU A 1 86 ? -3.647 7.567 -19.764 1.00 92.94 86 GLU A CA 1
ATOM 708 C C . GLU A 1 86 ? -4.175 6.123 -19.814 1.00 92.94 86 GLU A C 1
ATOM 710 O O . GLU A 1 86 ? -5.257 5.879 -20.351 1.00 92.94 86 GLU A O 1
ATOM 715 N N . ARG A 1 87 ? -3.423 5.152 -19.277 1.00 92.31 87 ARG A N 1
ATOM 716 C CA . ARG A 1 87 ? -3.790 3.732 -19.320 1.00 92.31 87 ARG A CA 1
ATOM 717 C C . ARG A 1 87 ? -4.770 3.375 -18.209 1.00 92.31 87 ARG A C 1
ATOM 719 O O . ARG A 1 87 ? -4.762 3.958 -17.125 1.00 92.31 87 ARG A O 1
ATOM 726 N N . ASP A 1 88 ? -5.569 2.343 -18.465 1.00 93.25 88 ASP A N 1
ATOM 727 C CA . ASP A 1 88 ? -6.387 1.742 -17.422 1.00 93.25 88 ASP A CA 1
ATOM 728 C C . ASP A 1 88 ? -5.496 1.094 -16.348 1.00 93.25 88 ASP A C 1
ATOM 730 O O . ASP A 1 88 ? -4.539 0.361 -16.624 1.00 93.25 88 ASP A O 1
ATOM 734 N N . VAL A 1 89 ? -5.803 1.397 -15.089 1.00 92.19 89 VAL A N 1
ATOM 735 C CA . VAL A 1 89 ? -5.015 0.939 -13.944 1.00 92.19 89 VAL A CA 1
ATOM 736 C C . VAL A 1 89 ? -5.192 -0.559 -13.677 1.00 92.19 89 VAL A C 1
ATOM 738 O O . VAL A 1 89 ? -4.283 -1.184 -13.132 1.00 92.19 89 VAL A O 1
ATOM 741 N N . ASP A 1 90 ? -6.331 -1.157 -14.032 1.00 93.56 90 ASP A N 1
ATOM 742 C CA . ASP A 1 90 ? -6.561 -2.594 -13.884 1.00 93.56 90 ASP A CA 1
ATOM 743 C C . ASP A 1 90 ? -5.719 -3.397 -14.890 1.00 93.56 90 ASP A C 1
ATOM 745 O O . ASP A 1 90 ? -5.139 -4.417 -14.506 1.00 93.56 90 ASP A O 1
ATOM 749 N N . ASP A 1 91 ? -5.525 -2.889 -16.110 1.00 94.00 91 ASP A N 1
ATOM 750 C CA . ASP A 1 91 ? -4.596 -3.485 -17.082 1.00 94.00 91 ASP A CA 1
ATOM 751 C C . ASP A 1 91 ? -3.148 -3.424 -16.578 1.00 94.00 91 ASP A C 1
ATOM 753 O O . ASP A 1 91 ? -2.415 -4.417 -16.616 1.00 94.00 91 ASP A O 1
ATOM 757 N N . LEU A 1 92 ? -2.739 -2.270 -16.038 1.00 93.50 92 LEU A N 1
ATOM 758 C CA . LEU A 1 92 ? -1.402 -2.096 -15.468 1.00 93.50 92 LEU A CA 1
ATOM 759 C C . LEU A 1 92 ? -1.171 -3.025 -14.265 1.00 93.50 92 LEU A C 1
ATOM 761 O O . LEU A 1 92 ? -0.103 -3.621 -14.127 1.00 93.50 92 LEU A O 1
ATOM 765 N N . ARG A 1 93 ? -2.175 -3.198 -13.400 1.00 94.44 93 ARG A N 1
ATOM 766 C CA . ARG A 1 93 ? -2.127 -4.156 -12.284 1.00 94.44 93 ARG A CA 1
ATOM 767 C C . ARG A 1 93 ? -1.927 -5.585 -12.770 1.00 94.44 93 ARG A C 1
ATOM 769 O O . ARG A 1 93 ? -1.098 -6.294 -12.201 1.00 94.44 93 ARG A O 1
ATOM 776 N N . ALA A 1 94 ? -2.657 -6.001 -13.805 1.00 92.81 94 ALA A N 1
ATOM 777 C CA . ALA A 1 94 ? -2.526 -7.335 -14.379 1.00 92.81 94 ALA A CA 1
ATOM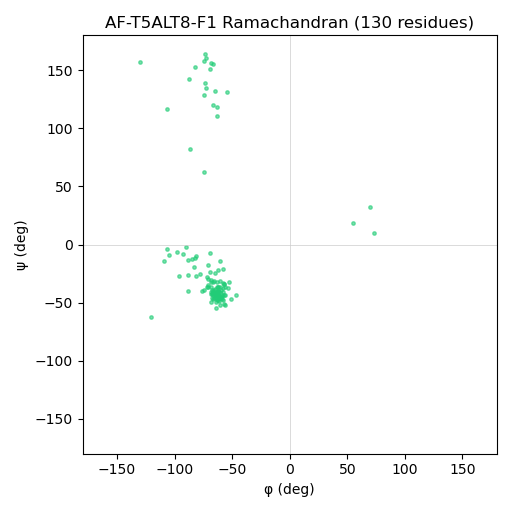 778 C C . ALA A 1 94 ? -1.119 -7.565 -14.953 1.00 92.81 94 ALA A C 1
ATOM 780 O O . ALA A 1 94 ? -0.513 -8.604 -14.693 1.00 92.81 94 ALA A O 1
ATOM 781 N N . GLU A 1 95 ? -0.566 -6.573 -15.655 1.00 92.31 95 GLU A N 1
ATOM 782 C CA . GLU A 1 95 ? 0.792 -6.618 -16.207 1.00 92.31 95 GLU A CA 1
ATOM 783 C C . GLU A 1 95 ? 1.870 -6.714 -15.114 1.00 92.31 95 GLU A C 1
ATOM 785 O O . GLU A 1 95 ? 2.843 -7.466 -15.237 1.00 92.31 95 GLU A O 1
ATOM 790 N N . LEU A 1 96 ? 1.687 -5.967 -14.023 1.00 91.69 96 LEU A N 1
ATOM 791 C CA . LEU A 1 96 ? 2.603 -5.954 -12.885 1.00 91.69 96 LEU A CA 1
ATOM 792 C C . LEU A 1 96 ? 2.389 -7.128 -11.921 1.00 91.69 96 LEU A C 1
ATOM 794 O O . LEU A 1 96 ? 3.222 -7.327 -11.039 1.00 91.69 96 LEU A O 1
ATOM 798 N N . GLY A 1 97 ? 1.316 -7.910 -12.073 1.00 92.06 97 GLY A N 1
ATOM 799 C CA . GLY A 1 97 ? 0.972 -9.015 -11.173 1.00 92.06 97 GLY A CA 1
ATOM 800 C C . GLY A 1 97 ? 0.511 -8.556 -9.786 1.00 92.06 97 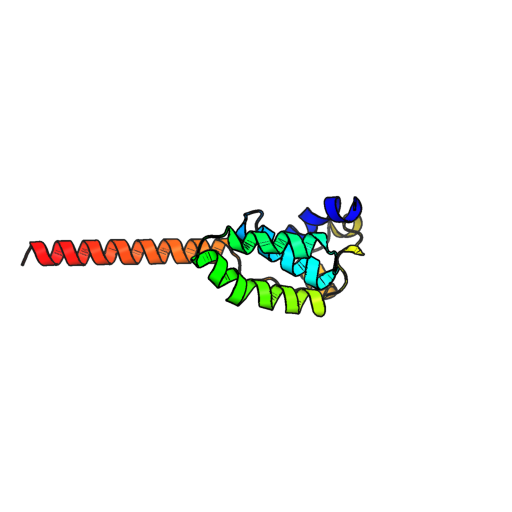GLY A C 1
ATOM 801 O O . GLY A 1 97 ? 0.779 -9.237 -8.796 1.00 92.06 97 GLY A O 1
ATOM 802 N N . ILE A 1 98 ? -0.145 -7.394 -9.706 1.00 93.19 98 ILE A N 1
ATOM 803 C CA . ILE A 1 98 ? -0.564 -6.758 -8.452 1.00 93.19 98 ILE A CA 1
ATOM 804 C C . ILE A 1 98 ? -2.077 -6.890 -8.274 1.00 93.19 98 ILE A C 1
ATOM 806 O O . ILE A 1 98 ? -2.878 -6.336 -9.020 1.00 93.19 98 ILE A O 1
ATOM 810 N N . GLU A 1 99 ? -2.477 -7.591 -7.225 1.00 91.69 99 GLU A N 1
ATOM 811 C CA . GLU A 1 99 ? -3.851 -7.709 -6.756 1.00 91.69 99 GLU A CA 1
ATOM 812 C C . GLU A 1 99 ? -4.175 -6.560 -5.789 1.00 91.69 99 GLU A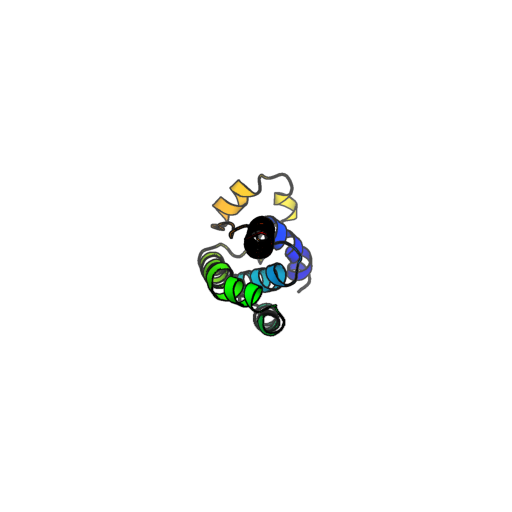 C 1
ATOM 814 O O . GLU A 1 99 ? -3.358 -6.186 -4.945 1.00 91.69 99 GLU A O 1
ATOM 819 N N . ARG A 1 100 ? -5.397 -6.020 -5.843 1.00 91.06 100 ARG A N 1
ATOM 820 C CA . ARG A 1 100 ? -5.845 -5.013 -4.867 1.00 91.06 100 ARG A CA 1
ATOM 821 C C . ARG A 1 100 ? -6.140 -5.652 -3.502 1.00 91.06 100 ARG A C 1
ATOM 823 O O . ARG A 1 100 ? -6.767 -6.712 -3.456 1.00 91.06 100 ARG A O 1
ATOM 830 N N . PRO A 1 101 ? -5.753 -5.016 -2.383 1.00 90.12 101 PRO A N 1
ATOM 831 C CA . PRO A 1 101 ? -6.205 -5.433 -1.070 1.00 90.12 101 PRO A CA 1
ATOM 832 C C . PRO A 1 101 ? -7.677 -5.038 -0.862 1.00 90.12 101 PRO A C 1
ATOM 834 O O . PRO A 1 101 ? -8.198 -4.168 -1.564 1.00 90.12 101 PRO A O 1
ATOM 837 N N . PRO A 1 102 ? -8.354 -5.617 0.143 1.00 87.38 102 PRO A N 1
ATOM 838 C CA . PRO A 1 102 ? -9.666 -5.147 0.575 1.00 87.38 102 PRO A CA 1
ATOM 839 C C . PRO A 1 102 ? -9.660 -3.646 0.916 1.00 87.38 102 PRO A C 1
ATOM 841 O O . PRO A 1 102 ? -8.808 -3.187 1.688 1.00 87.38 102 PRO A O 1
ATOM 844 N N . ASP A 1 103 ? -10.629 -2.896 0.376 1.00 85.88 103 ASP A N 1
ATOM 845 C CA . ASP A 1 103 ? -10.702 -1.442 0.549 1.00 85.88 103 ASP A CA 1
ATOM 846 C C . ASP A 1 103 ? -10.907 -1.066 2.028 1.00 85.88 103 ASP A C 1
ATOM 848 O O . ASP A 1 103 ? -11.910 -1.398 2.672 1.00 85.88 103 ASP A O 1
ATOM 852 N N . LEU A 1 104 ? -9.929 -0.330 2.563 1.00 82.25 104 LEU A N 1
ATOM 853 C CA . LEU A 1 104 ? -9.930 0.210 3.919 1.00 82.25 104 LEU A CA 1
ATOM 854 C C . LEU A 1 104 ? -11.159 1.078 4.208 1.00 82.25 104 LEU A C 1
ATOM 856 O O . LEU A 1 104 ? -11.672 1.069 5.331 1.00 82.25 104 LEU A O 1
ATOM 860 N N . ARG A 1 105 ? -11.629 1.847 3.223 1.00 77.81 105 ARG A N 1
ATOM 861 C CA . ARG A 1 105 ? -12.793 2.731 3.361 1.00 77.81 105 ARG A CA 1
ATOM 862 C C . ARG A 1 105 ? -14.061 1.913 3.555 1.00 77.81 105 ARG A C 1
ATOM 864 O O . ARG A 1 105 ? -14.837 2.208 4.466 1.00 77.81 105 ARG A O 1
ATOM 871 N N . ASP A 1 106 ? -14.217 0.849 2.778 1.00 80.75 106 ASP A N 1
ATOM 872 C CA . ASP A 1 106 ? -15.357 -0.056 2.885 1.00 80.75 106 ASP A CA 1
ATOM 873 C C . ASP A 1 106 ? -15.355 -0.828 4.201 1.00 80.75 106 ASP A C 1
ATOM 875 O O . ASP A 1 106 ? -16.401 -0.965 4.838 1.00 80.75 106 ASP A O 1
ATOM 879 N N . ILE A 1 107 ? -14.190 -1.313 4.640 1.00 82.25 107 ILE A N 1
ATOM 880 C CA . ILE A 1 107 ? -14.064 -2.005 5.928 1.00 82.25 107 ILE A CA 1
ATOM 881 C C . ILE A 1 107 ? -14.450 -1.063 7.071 1.00 82.25 107 ILE A C 1
ATOM 883 O O . ILE A 1 107 ? -15.297 -1.403 7.897 1.00 82.25 107 ILE A O 1
ATOM 887 N N . ARG A 1 108 ? -13.904 0.159 7.088 1.00 78.88 108 ARG A N 1
ATOM 888 C CA . ARG A 1 108 ? -14.227 1.163 8.115 1.00 78.88 108 ARG A CA 1
ATOM 889 C C . ARG A 1 108 ? -15.705 1.557 8.099 1.00 78.88 108 ARG A C 1
ATOM 891 O O . ARG A 1 108 ? -16.283 1.785 9.163 1.00 78.88 108 ARG A O 1
ATOM 898 N N . LYS A 1 109 ? -16.330 1.636 6.918 1.00 81.88 109 LYS A N 1
ATOM 899 C CA . LYS A 1 109 ? -17.768 1.910 6.779 1.00 81.88 109 LYS A CA 1
ATOM 900 C C . LYS A 1 109 ? -18.606 0.784 7.389 1.00 81.88 109 LYS A C 1
ATOM 902 O O . LYS A 1 109 ? -19.462 1.072 8.224 1.00 81.88 109 LYS A O 1
ATOM 907 N N . ARG A 1 110 ? -18.307 -0.475 7.050 1.00 81.38 110 ARG A N 1
ATOM 908 C CA . ARG A 1 110 ? -18.991 -1.657 7.605 1.00 81.38 110 ARG A CA 1
ATOM 909 C C . ARG A 1 110 ? -18.869 -1.729 9.125 1.00 81.38 110 ARG A C 1
ATOM 911 O O . ARG A 1 110 ? -19.879 -1.851 9.809 1.00 81.38 110 ARG A O 1
ATOM 918 N N . GLU A 1 111 ? -17.668 -1.543 9.669 1.00 83.12 111 GLU A N 1
ATOM 919 C CA . GLU A 1 111 ? -17.446 -1.548 11.124 1.00 83.12 111 GLU A CA 1
ATOM 920 C C . GLU A 1 111 ? -18.250 -0.455 11.843 1.00 83.12 111 GLU A C 1
ATOM 922 O O . GLU A 1 111 ? -18.795 -0.671 12.929 1.00 83.12 111 GLU A O 1
ATOM 927 N N . ARG A 1 112 ? -18.356 0.735 11.237 1.00 82.81 112 ARG A N 1
ATOM 928 C CA . ARG A 1 112 ? -19.153 1.835 11.789 1.00 82.81 112 ARG A CA 1
ATOM 929 C C . ARG A 1 112 ? -20.645 1.509 11.784 1.00 82.81 112 ARG A C 1
ATOM 931 O O . ARG A 1 112 ? -21.331 1.809 12.762 1.00 82.81 112 ARG A O 1
ATOM 938 N N . GLU A 1 113 ? -21.142 0.913 10.707 1.00 85.94 113 GLU A N 1
ATOM 939 C CA . GLU A 1 113 ? -22.537 0.484 10.589 1.00 85.94 113 GLU A CA 1
ATOM 940 C C . GLU A 1 113 ? -22.872 -0.631 11.588 1.00 85.94 113 GLU A C 1
ATOM 942 O O . GLU A 1 113 ? -23.893 -0.553 12.269 1.00 85.94 113 GLU A O 1
ATOM 947 N N . GLU A 1 114 ? -21.995 -1.622 11.751 1.00 84.19 114 GLU A N 1
ATOM 948 C CA . GLU A 1 114 ? -22.153 -2.689 12.746 1.00 84.19 114 GLU A CA 1
ATOM 949 C C . GLU A 1 114 ? -22.156 -2.151 14.176 1.00 84.19 114 GLU A C 1
ATOM 951 O O . GLU A 1 114 ? -22.994 -2.548 14.989 1.00 84.19 114 GLU A O 1
ATOM 956 N N . ARG A 1 115 ? -21.255 -1.212 14.492 1.00 85.12 115 ARG A N 1
ATOM 957 C CA . ARG A 1 115 ? -21.231 -0.559 15.805 1.00 85.12 115 ARG A CA 1
ATOM 958 C C . ARG A 1 115 ? -22.529 0.199 16.064 1.00 85.12 115 ARG A C 1
ATOM 960 O O . ARG A 1 115 ? -23.104 0.049 17.135 1.00 85.12 115 ARG A O 1
ATOM 967 N N . LYS A 1 116 ? -23.018 0.953 15.075 1.00 86.94 116 LYS A N 1
ATOM 968 C CA . LYS A 1 116 ? -24.294 1.672 15.174 1.00 86.94 116 LYS A CA 1
ATOM 969 C C . LYS A 1 116 ? -25.459 0.709 15.423 1.00 86.94 116 LYS A C 1
ATOM 971 O O . LYS A 1 116 ? -26.233 0.944 16.342 1.00 86.94 116 LYS A O 1
ATOM 976 N N . ARG A 1 117 ? -25.540 -0.404 14.682 1.00 86.06 117 ARG A N 1
ATOM 977 C CA . ARG A 1 117 ? -26.571 -1.441 14.886 1.00 86.06 117 ARG A CA 1
ATOM 978 C C . ARG A 1 117 ? -26.501 -2.064 16.282 1.00 86.06 117 ARG A C 1
ATOM 980 O O . ARG A 1 117 ? -27.536 -2.277 16.902 1.00 86.06 117 ARG A O 1
ATOM 987 N N . ARG A 1 118 ? -25.295 -2.337 16.794 1.00 86.31 118 ARG A N 1
ATOM 988 C CA . ARG A 1 118 ? -25.100 -2.853 18.162 1.00 86.31 118 ARG A CA 1
ATOM 989 C C . ARG A 1 118 ? -25.546 -1.850 19.222 1.00 86.31 118 ARG A C 1
ATOM 991 O O . ARG A 1 118 ? -26.194 -2.248 20.184 1.00 86.31 118 ARG A O 1
ATOM 998 N N . ASP A 1 119 ? -25.207 -0.578 19.048 1.00 87.19 119 ASP A N 1
ATOM 999 C CA . ASP A 1 119 ? -25.585 0.485 19.982 1.00 87.19 119 ASP A CA 1
ATOM 1000 C C . ASP A 1 119 ? -27.111 0.723 19.965 1.00 87.19 119 ASP A C 1
ATOM 1002 O O . ASP A 1 119 ? -27.720 0.902 21.018 1.00 87.19 119 ASP A O 1
ATOM 1006 N N . GLU A 1 120 ? -27.747 0.670 18.789 1.00 86.56 120 GLU A N 1
ATOM 1007 C CA . GLU A 1 120 ? -29.208 0.755 18.635 1.00 86.56 120 GLU A CA 1
ATOM 1008 C C . GLU A 1 120 ? -29.938 -0.455 19.234 1.00 86.56 120 GLU A C 1
ATOM 1010 O O . GLU A 1 120 ? -30.974 -0.275 19.872 1.00 86.56 120 GLU A O 1
ATOM 1015 N N . GLY A 1 121 ? -29.395 -1.666 19.068 1.00 85.50 121 GLY A N 1
ATOM 1016 C CA . GLY A 1 121 ? -29.921 -2.882 19.694 1.00 85.50 121 GLY A CA 1
ATOM 1017 C C . GLY A 1 121 ? -29.911 -2.783 21.218 1.00 85.50 121 GLY A C 1
ATOM 1018 O O . GLY A 1 121 ? -30.961 -2.890 21.840 1.00 85.50 121 GLY A O 1
ATOM 1019 N N . LYS A 1 122 ? -28.762 -2.427 21.809 1.00 83.06 122 LYS A N 1
ATOM 1020 C CA . LYS A 1 122 ? -28.642 -2.234 23.265 1.00 83.06 122 LYS A CA 1
ATOM 1021 C C . LYS A 1 122 ? -29.632 -1.206 23.810 1.00 83.06 122 LYS A C 1
ATOM 1023 O O . LYS A 1 122 ? -30.278 -1.457 24.817 1.00 83.06 122 LYS A O 1
ATOM 1028 N N . ARG A 1 123 ? -29.800 -0.071 23.120 1.00 81.50 123 ARG A N 1
ATOM 1029 C CA . ARG A 1 123 ? -30.774 0.960 23.517 1.00 81.50 123 ARG A CA 1
ATOM 1030 C C . ARG A 1 123 ? -32.219 0.463 23.470 1.00 81.50 123 ARG A C 1
ATOM 1032 O O . ARG A 1 123 ? -33.018 0.868 24.307 1.00 81.50 123 ARG A O 1
ATOM 1039 N N . ARG A 1 124 ? -32.571 -0.377 22.491 1.00 77.25 124 ARG A N 1
ATOM 1040 C CA . ARG A 1 124 ? -33.906 -0.993 22.407 1.00 77.25 124 ARG A CA 1
ATOM 1041 C C . ARG A 1 124 ? -34.132 -1.998 23.533 1.00 77.25 124 ARG A C 1
ATOM 1043 O O . ARG A 1 124 ? -35.201 -1.975 24.131 1.00 77.25 124 ARG A O 1
ATOM 1050 N N . ASP A 1 125 ? -33.132 -2.817 23.842 1.00 78.75 125 ASP A N 1
ATOM 1051 C CA . ASP A 1 125 ? -33.206 -3.818 24.911 1.00 78.75 125 ASP A CA 1
ATOM 1052 C C . ASP A 1 125 ? -33.328 -3.155 26.298 1.00 78.75 125 ASP A C 1
ATOM 1054 O O . ASP A 1 125 ? -34.152 -3.555 27.122 1.00 78.75 125 ASP A O 1
ATOM 1058 N N . GLU A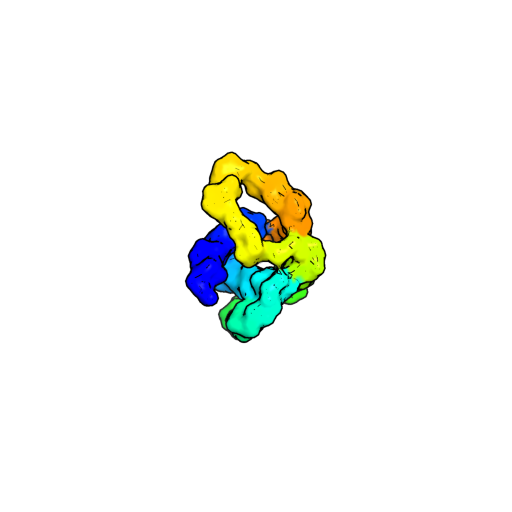 1 126 ? -32.572 -2.077 26.537 1.00 75.00 126 GLU A N 1
ATOM 1059 C CA . GLU A 1 126 ? -32.656 -1.261 27.757 1.00 75.00 126 GLU A CA 1
ATOM 1060 C C . GLU A 1 126 ? -34.023 -0.568 27.896 1.00 75.00 126 GLU A C 1
ATOM 1062 O O . GLU A 1 126 ? -34.609 -0.572 28.979 1.00 75.00 126 GLU A O 1
ATOM 1067 N N . ALA A 1 127 ? -34.573 -0.027 26.802 1.00 73.38 127 ALA A N 1
ATOM 1068 C CA . ALA A 1 127 ? -35.899 0.591 26.801 1.00 73.38 127 ALA A CA 1
ATOM 1069 C C . ALA A 1 127 ? -37.030 -0.434 27.000 1.00 73.38 127 ALA A C 1
ATOM 1071 O O . ALA A 1 127 ? -38.005 -0.137 27.681 1.00 73.38 127 ALA A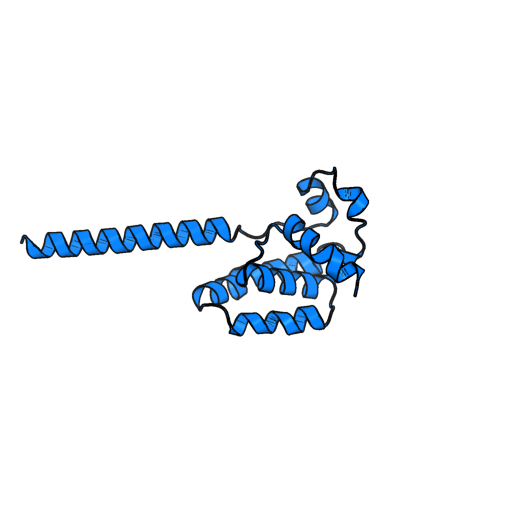 O 1
ATOM 1072 N N . GLY A 1 128 ? -36.902 -1.645 26.448 1.00 69.81 128 GLY A N 1
ATOM 1073 C CA . GLY A 1 128 ? -37.861 -2.733 26.661 1.00 69.81 128 GLY A CA 1
ATOM 1074 C C . GLY A 1 128 ? -37.852 -3.278 28.093 1.00 69.81 128 GLY A C 1
ATOM 1075 O O . GLY A 1 128 ? -38.893 -3.687 28.594 1.00 69.81 128 GLY A O 1
ATOM 1076 N N . THR A 1 129 ? -36.702 -3.226 28.770 1.00 67.25 129 THR A N 1
ATOM 1077 C CA . THR A 1 129 ? -36.544 -3.682 30.162 1.00 67.25 129 THR A CA 1
ATOM 1078 C C . THR A 1 129 ? -37.096 -2.678 31.185 1.00 67.25 129 THR A C 1
ATOM 1080 O O . THR A 1 129 ? -37.477 -3.078 32.275 1.00 67.25 129 THR A O 1
ATOM 1083 N N . GLN A 1 130 ? -37.167 -1.380 30.861 1.00 58.19 130 GLN A N 1
ATOM 1084 C CA . GLN A 1 130 ? -37.714 -0.350 31.766 1.00 58.19 130 GLN A CA 1
ATOM 1085 C C . GLN A 1 130 ? -39.249 -0.232 31.747 1.00 58.19 130 GLN A C 1
ATOM 1087 O O . GLN A 1 130 ? -39.808 0.474 32.582 1.00 58.19 130 GLN A O 1
ATOM 1092 N N . VAL A 1 131 ? -39.926 -0.872 30.788 1.00 57.12 131 VAL A N 1
ATOM 1093 C CA . VAL A 1 131 ? -41.391 -0.791 30.598 1.00 57.12 131 VAL A CA 1
ATOM 1094 C C . VAL A 1 131 ? -42.104 -2.085 31.043 1.00 57.12 131 VAL A C 1
ATOM 1096 O O . VAL A 1 131 ? -43.333 -2.136 31.035 1.00 57.12 131 VAL A O 1
ATOM 1099 N N . ALA A 1 132 ? -41.348 -3.111 31.451 1.00 50.91 132 ALA A N 1
ATOM 1100 C CA . ALA A 1 132 ? -41.842 -4.369 32.021 1.00 50.91 132 ALA A CA 1
ATOM 1101 C C . ALA A 1 132 ? -41.702 -4.366 33.550 1.00 50.91 132 ALA A C 1
ATOM 1103 O O . ALA A 1 132 ? -42.616 -4.905 34.214 1.00 50.91 132 ALA A O 1
#

Nearest PDB structures (foldseek):
  3msq-assembly1_A  TM=8.481E-01  e=1.485E-03  Nostoc punctiforme PCC 73102
  6e12-assembly1_A  TM=8.527E-01  e=2.329E-02  Nostoc sp. PCC 7120 = FACHB-418
  6e12-assembly1_B  TM=8.179E-01  e=4.765E-02  Nostoc sp. PCC 7120 = FACHB-418

Radius of gyration: 19.16 Å; Cα contacts (8 Å, |Δi|>4): 122; chains: 1; bounding box: 58×23×52 Å

Mean predicted aligned error: 6.21 Å